Protein AF-A0A3A9K9K0-F1 (afdb_monomer)

Nearest PDB structures (foldseek):
  7o3w-assembly1_A  TM=7.886E-01  e=8.042E+00  Synechocystis sp. PCC 6803 substr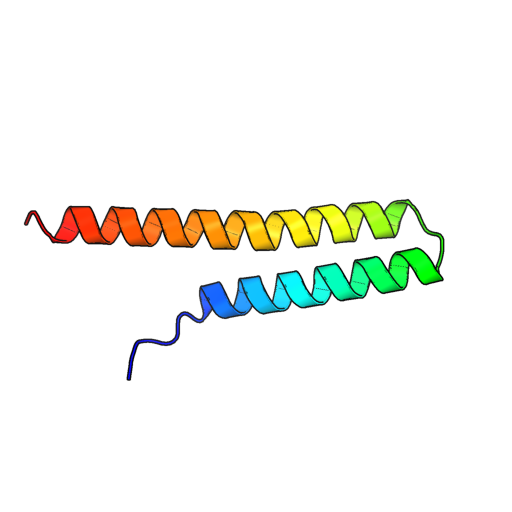. Kazusa
  7o40-assembly1_F  TM=8.086E-01  e=8.571E+00  Synechocystis sp. PCC 6803 substr. Kazusa
  6cnn-assembly1_A  TM=7.407E-01  e=9.134E+00  Homo sapiens

Structure (mmCIF, N/CA/C/O backbone):
data_AF-A0A3A9K9K0-F1
#
_entry.id   AF-A0A3A9K9K0-F1
#
loop_
_atom_site.group_PDB
_atom_site.id
_atom_site.type_symbol
_atom_site.label_atom_id
_atom_site.label_alt_id
_atom_site.label_comp_id
_atom_site.label_asym_id
_atom_site.label_entity_id
_atom_site.label_seq_id
_atom_site.pdbx_PDB_ins_code
_atom_site.Cartn_x
_atom_site.Cartn_y
_atom_site.Cartn_z
_atom_site.occupancy
_atom_site.B_iso_or_equiv
_atom_site.auth_seq_id
_atom_site.auth_comp_id
_atom_site.auth_asym_id
_atom_site.auth_atom_id
_atom_site.pdbx_PDB_model_num
ATOM 1 N N . MET A 1 1 ? -25.685 -10.516 12.570 1.00 47.03 1 MET A N 1
ATOM 2 C CA . MET A 1 1 ? -24.480 -10.618 11.717 1.00 47.03 1 MET A CA 1
ATOM 3 C C . MET A 1 1 ? -23.728 -9.306 11.840 1.00 47.03 1 MET A C 1
ATOM 5 O O . MET A 1 1 ? -24.355 -8.261 11.745 1.00 47.03 1 MET A O 1
ATOM 9 N N . LYS A 1 2 ? -22.446 -9.369 12.208 1.00 54.59 2 LYS A N 1
ATOM 10 C CA . LYS A 1 2 ? -21.606 -8.214 12.562 1.00 54.59 2 LYS A CA 1
ATOM 11 C C . LYS A 1 2 ? -21.577 -7.234 11.381 1.00 54.59 2 LYS A C 1
ATOM 13 O O . LYS A 1 2 ? -21.336 -7.682 10.264 1.00 54.59 2 LYS A O 1
ATOM 18 N N . SER A 1 3 ? -21.902 -5.962 11.621 1.00 68.56 3 SER A N 1
ATOM 19 C CA . SER A 1 3 ? -21.999 -4.926 10.586 1.00 68.56 3 SER A CA 1
ATOM 20 C C . SER A 1 3 ? -20.797 -4.995 9.650 1.00 68.56 3 SER A C 1
ATOM 22 O O . SER A 1 3 ? -19.657 -4.972 10.106 1.00 68.56 3 SER A O 1
ATOM 24 N N . PHE A 1 4 ? -21.057 -5.152 8.354 1.00 71.81 4 PHE A N 1
ATOM 25 C CA . PHE A 1 4 ? -20.006 -5.215 7.351 1.00 71.81 4 PHE A CA 1
ATOM 26 C C . PHE A 1 4 ? -19.283 -3.868 7.331 1.00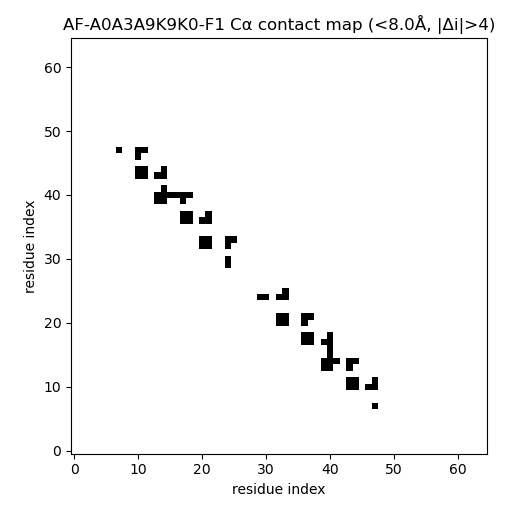 71.81 4 PHE A C 1
ATOM 28 O O . PHE A 1 4 ? -19.883 -2.846 6.992 1.00 71.81 4 PHE A O 1
ATOM 35 N N . ASP A 1 5 ? -18.004 -3.859 7.707 1.00 76.06 5 ASP A N 1
ATOM 36 C CA . ASP A 1 5 ? -17.153 -2.672 7.657 1.00 76.06 5 ASP A CA 1
ATOM 37 C C . ASP A 1 5 ? -16.783 -2.364 6.195 1.00 76.06 5 ASP A C 1
ATOM 39 O O . ASP A 1 5 ? -15.634 -2.481 5.768 1.00 76.06 5 ASP A O 1
ATOM 43 N N . LEU A 1 6 ? -17.783 -1.926 5.424 1.00 82.56 6 LEU A N 1
ATOM 44 C CA . LEU A 1 6 ? -17.690 -1.453 4.040 1.00 82.56 6 LEU A CA 1
ATOM 45 C C . LEU A 1 6 ? -16.507 -0.503 3.784 1.00 82.56 6 LEU A C 1
ATOM 47 O O . LEU A 1 6 ? -15.862 -0.609 2.741 1.00 82.56 6 LEU A O 1
ATOM 51 N N . PRO A 1 7 ? -16.138 0.391 4.717 1.00 80.31 7 PRO A N 1
ATOM 52 C CA . PRO A 1 7 ? -14.990 1.242 4.487 1.00 80.31 7 PRO A CA 1
ATOM 53 C C . PRO A 1 7 ? -13.649 0.519 4.620 1.00 80.31 7 PRO A C 1
ATOM 55 O O . PRO A 1 7 ? -12.709 0.845 3.901 1.00 80.31 7 PRO A O 1
ATOM 58 N N . LEU A 1 8 ? -13.545 -0.458 5.525 1.00 82.31 8 LEU A N 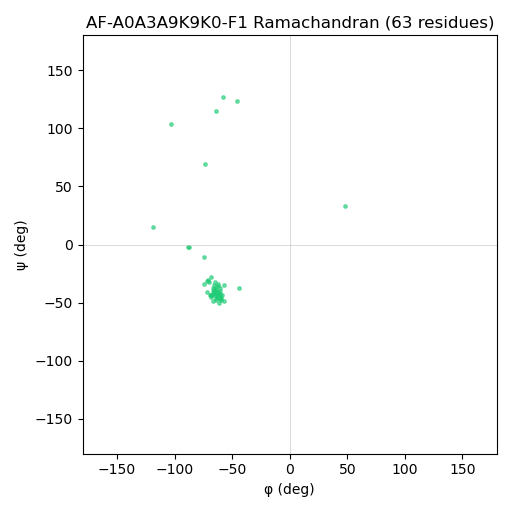1
ATOM 59 C CA . LEU A 1 8 ? -12.358 -1.306 5.627 1.00 82.31 8 LEU A CA 1
ATOM 60 C C . LEU A 1 8 ? -12.228 -2.179 4.374 1.00 82.31 8 LEU A C 1
ATOM 62 O O . LEU A 1 8 ? -11.126 -2.365 3.866 1.00 82.31 8 LEU A O 1
ATOM 66 N N . PHE A 1 9 ? -13.360 -2.644 3.842 1.00 84.88 9 PHE A N 1
ATOM 67 C CA . PHE A 1 9 ? -13.423 -3.368 2.578 1.00 84.88 9 PHE A CA 1
ATOM 68 C C . PHE A 1 9 ? -12.906 -2.526 1.400 1.00 84.88 9 PHE A C 1
ATOM 70 O O . PHE A 1 9 ? -12.074 -3.002 0.634 1.00 84.88 9 PHE A O 1
ATOM 77 N N . ILE A 1 10 ? -13.301 -1.253 1.299 1.00 87.19 10 ILE A N 1
ATOM 78 C CA . ILE A 1 10 ? -12.787 -0.331 0.269 1.00 87.19 10 ILE A CA 1
ATOM 79 C C . ILE A 1 10 ? -11.267 -0.147 0.379 1.00 87.19 10 ILE A C 1
ATOM 81 O O . ILE A 1 10 ? -10.575 -0.194 -0.637 1.00 87.19 10 ILE A O 1
ATOM 85 N N . PHE A 1 11 ? -10.723 0.007 1.593 1.00 86.38 11 PHE A N 1
ATOM 86 C CA . PHE A 1 11 ? -9.269 0.082 1.781 1.00 86.38 11 PHE A CA 1
ATOM 87 C C . PHE A 1 11 ? -8.555 -1.214 1.391 1.00 86.38 11 PHE A C 1
ATOM 89 O O . PHE A 1 11 ? -7.470 -1.154 0.817 1.00 86.38 11 PHE A O 1
ATOM 96 N N . ALA A 1 12 ? -9.160 -2.374 1.657 1.00 86.75 12 ALA A N 1
ATOM 97 C CA . ALA A 1 12 ? -8.610 -3.658 1.237 1.00 86.75 12 ALA A CA 1
ATOM 98 C C . ALA A 1 12 ? -8.565 -3.779 -0.294 1.00 86.75 12 ALA A C 1
ATOM 100 O O . ALA A 1 12 ? -7.519 -4.120 -0.837 1.00 86.75 12 ALA A O 1
ATOM 101 N N . VAL A 1 13 ? -9.648 -3.415 -0.991 1.00 90.50 13 VAL A N 1
ATOM 102 C CA . VAL A 1 13 ? -9.705 -3.414 -2.464 1.00 90.50 13 VAL A CA 1
ATOM 103 C C . VAL A 1 13 ? -8.669 -2.455 -3.057 1.00 90.50 13 VAL A C 1
ATOM 105 O O . VAL A 1 13 ? -7.929 -2.838 -3.962 1.00 90.50 13 VAL A O 1
ATOM 108 N N . LEU A 1 14 ? -8.553 -1.237 -2.519 1.00 89.75 14 LEU A N 1
ATOM 109 C CA . LEU A 1 14 ? -7.531 -0.271 -2.940 1.00 89.75 14 LEU A CA 1
ATOM 110 C C . LEU A 1 14 ? -6.107 -0.798 -2.715 1.00 89.75 14 LEU A C 1
ATOM 112 O O . LEU A 1 14 ? -5.249 -0.627 -3.578 1.00 89.75 14 LEU A O 1
ATOM 116 N N . GLY A 1 15 ? -5.863 -1.479 -1.593 1.00 88.44 15 GLY A N 1
ATOM 117 C CA . GLY A 1 15 ? -4.590 -2.144 -1.320 1.00 88.44 15 GLY A CA 1
ATOM 118 C C . GLY A 1 15 ? -4.281 -3.250 -2.331 1.00 88.44 15 GLY A C 1
ATOM 119 O O . GLY A 1 15 ? -3.169 -3.314 -2.848 1.00 88.44 15 GLY A O 1
ATOM 120 N N . THR A 1 16 ? -5.265 -4.084 -2.679 1.00 91.00 16 THR A N 1
ATOM 121 C CA . THR A 1 16 ? -5.105 -5.136 -3.695 1.00 91.00 16 THR A CA 1
ATOM 122 C C . THR A 1 16 ? -4.778 -4.555 -5.069 1.00 91.00 16 THR A C 1
ATOM 124 O O . THR A 1 16 ? -3.856 -5.036 -5.724 1.00 91.00 16 THR A O 1
ATOM 127 N N . ILE A 1 17 ? -5.478 -3.494 -5.485 1.00 91.94 17 ILE A N 1
ATOM 128 C CA . ILE A 1 17 ? -5.204 -2.789 -6.747 1.00 91.94 17 ILE A CA 1
ATOM 129 C C . ILE A 1 17 ? -3.793 -2.184 -6.727 1.00 91.94 17 ILE A C 1
ATOM 131 O O . ILE A 1 17 ? -3.077 -2.285 -7.719 1.00 91.94 17 ILE A O 1
ATOM 135 N N . GLY A 1 18 ? -3.362 -1.616 -5.596 1.00 89.25 18 GLY A N 1
ATOM 136 C CA . GLY A 1 18 ? -2.004 -1.097 -5.415 1.00 89.25 18 GLY A CA 1
ATOM 137 C C . GLY A 1 18 ? -0.927 -2.170 -5.589 1.00 89.25 18 GLY A C 1
ATOM 138 O O . GLY A 1 18 ? 0.010 -1.975 -6.358 1.00 89.25 18 GLY A O 1
ATOM 139 N N . ILE A 1 19 ? -1.083 -3.334 -4.952 1.00 89.81 19 ILE A N 1
ATOM 140 C CA . ILE A 1 19 ? -0.134 -4.455 -5.076 1.00 89.81 19 ILE A CA 1
ATOM 141 C C . ILE A 1 19 ? -0.112 -5.016 -6.506 1.00 89.81 19 ILE A C 1
ATOM 143 O O . ILE A 1 19 ? 0.965 -5.275 -7.046 1.00 89.81 19 ILE A O 1
ATOM 147 N N . MET A 1 20 ? -1.274 -5.157 -7.156 1.00 92.81 20 MET A N 1
ATOM 148 C CA . MET A 1 20 ? -1.340 -5.546 -8.571 1.00 92.81 20 MET A CA 1
ATOM 149 C C . MET A 1 20 ? -0.631 -4.527 -9.472 1.00 92.81 20 MET A C 1
ATOM 151 O O . MET A 1 20 ? 0.156 -4.912 -10.335 1.00 92.81 20 MET A O 1
ATOM 155 N N . GLY A 1 21 ? -0.861 -3.233 -9.241 1.00 87.19 21 GLY A N 1
ATOM 156 C CA . GLY A 1 21 ? -0.216 -2.143 -9.971 1.00 87.19 21 GLY A CA 1
ATOM 157 C C . GLY A 1 21 ? 1.302 -2.115 -9.789 1.00 87.19 21 GLY A C 1
ATOM 158 O O . GLY A 1 21 ? 2.026 -1.871 -10.752 1.00 87.19 21 GLY A O 1
ATOM 159 N N . ILE A 1 22 ? 1.804 -2.461 -8.597 1.00 89.12 22 ILE A N 1
ATOM 160 C CA . ILE A 1 22 ? 3.241 -2.659 -8.358 1.00 89.12 22 ILE A CA 1
ATOM 161 C C . ILE A 1 22 ? 3.780 -3.782 -9.259 1.00 89.12 22 ILE A C 1
ATOM 163 O O . ILE A 1 22 ? 4.789 -3.586 -9.936 1.00 89.12 22 ILE A O 1
ATOM 167 N N . GLY A 1 23 ? 3.092 -4.924 -9.346 1.00 88.56 23 GLY A N 1
ATOM 168 C CA . GLY A 1 23 ? 3.481 -6.013 -10.253 1.00 88.56 23 GLY A CA 1
ATOM 169 C C . GLY A 1 23 ? 3.521 -5.586 -11.726 1.00 88.56 23 GLY A C 1
ATOM 170 O O . GLY A 1 23 ? 4.488 -5.873 -12.431 1.00 88.56 23 GLY A O 1
ATOM 171 N N . ILE A 1 24 ? 2.518 -4.825 -12.174 1.00 88.38 24 ILE A N 1
ATOM 172 C CA . ILE A 1 24 ? 2.457 -4.277 -13.540 1.00 88.38 24 ILE A CA 1
ATOM 173 C C . ILE A 1 24 ? 3.611 -3.295 -13.788 1.00 88.38 24 ILE A C 1
ATOM 175 O O . ILE A 1 24 ? 4.246 -3.327 -14.840 1.00 88.38 24 ILE A O 1
ATOM 179 N N . SER A 1 25 ? 3.934 -2.454 -12.807 1.00 89.62 25 SER A N 1
ATOM 180 C CA . SER A 1 25 ? 5.017 -1.478 -12.933 1.00 89.62 25 SER A CA 1
ATOM 181 C C . SER A 1 25 ? 6.400 -2.121 -13.074 1.00 89.62 25 SER A C 1
ATOM 183 O O . SER A 1 25 ? 7.238 -1.593 -13.809 1.00 89.62 25 SER A O 1
ATOM 185 N N . PHE A 1 26 ? 6.617 -3.286 -12.448 1.00 87.12 26 PHE A N 1
ATOM 186 C CA . PHE A 1 26 ? 7.819 -4.093 -12.659 1.00 87.12 26 PHE A CA 1
ATOM 187 C C . PHE A 1 26 ? 7.881 -4.656 -14.078 1.00 87.12 26 PHE A C 1
ATOM 189 O O . PHE A 1 26 ? 8.929 -4.568 -14.712 1.00 87.12 26 PHE A O 1
ATOM 196 N N . ALA A 1 27 ? 6.763 -5.167 -14.602 1.00 90.06 27 ALA A N 1
ATOM 197 C CA . ALA A 1 27 ? 6.695 -5.671 -15.974 1.00 90.06 27 ALA A CA 1
ATOM 198 C C . ALA A 1 27 ? 6.965 -4.574 -17.018 1.00 90.06 27 ALA A C 1
ATOM 200 O O . ALA A 1 27 ? 7.581 -4.835 -18.047 1.00 90.06 27 ALA A O 1
ATOM 201 N N . GLN A 1 28 ? 6.544 -3.338 -16.742 1.00 87.81 28 GLN A N 1
ATOM 202 C CA . GLN A 1 28 ? 6.760 -2.198 -17.633 1.00 87.81 28 GLN A CA 1
ATOM 203 C C . GLN A 1 28 ? 8.094 -1.467 -17.380 1.00 87.81 28 GLN A C 1
ATOM 205 O O . GLN A 1 28 ? 8.407 -0.508 -18.085 1.00 87.81 28 GLN A O 1
ATOM 210 N N . THR A 1 29 ? 8.890 -1.879 -16.380 1.00 85.50 29 THR A N 1
ATOM 211 C CA . THR A 1 29 ? 10.137 -1.205 -15.947 1.00 85.50 29 THR A CA 1
ATOM 212 C C . THR A 1 29 ? 9.979 0.311 -15.760 1.00 85.50 29 THR A C 1
ATOM 214 O O . THR A 1 29 ? 10.887 1.097 -16.024 1.00 85.50 29 THR A O 1
ATOM 217 N N . SER A 1 30 ? 8.796 0.748 -15.322 1.00 81.31 30 SER A N 1
ATOM 218 C CA . SER A 1 30 ? 8.474 2.168 -15.199 1.00 81.31 30 SER A CA 1
ATOM 219 C C . SER A 1 30 ? 8.539 2.606 -13.742 1.00 81.31 30 SER A C 1
ATOM 221 O O . SER A 1 30 ? 7.627 2.356 -12.950 1.00 81.31 30 SER A O 1
ATOM 223 N N . MET A 1 31 ? 9.622 3.312 -13.404 1.00 83.31 31 MET A N 1
ATOM 224 C CA . MET A 1 31 ? 9.883 3.831 -12.056 1.00 83.31 31 MET A CA 1
ATOM 225 C C . MET A 1 31 ? 8.752 4.745 -11.551 1.00 83.31 31 MET A C 1
ATOM 227 O O . MET A 1 31 ? 8.421 4.739 -10.366 1.00 83.31 31 MET A O 1
ATOM 231 N N . LEU A 1 32 ? 8.126 5.510 -12.455 1.00 88.00 32 LEU A N 1
ATOM 232 C CA . LEU A 1 32 ? 7.054 6.450 -12.120 1.00 88.00 32 LEU A CA 1
ATOM 233 C C . LEU A 1 32 ? 5.775 5.726 -11.675 1.00 88.00 32 LEU A C 1
ATOM 235 O O . LEU A 1 32 ? 5.171 6.092 -10.667 1.00 88.00 32 LEU A O 1
ATOM 239 N N . MET A 1 33 ? 5.381 4.679 -12.407 1.00 86.00 33 MET A N 1
ATOM 240 C CA . MET A 1 33 ? 4.216 3.863 -12.052 1.00 86.00 33 MET A CA 1
ATOM 241 C C . MET A 1 33 ? 4.453 3.094 -10.758 1.00 86.00 33 MET A C 1
ATOM 243 O O . MET A 1 33 ? 3.561 3.043 -9.914 1.00 86.00 33 MET A O 1
ATOM 247 N N . PHE A 1 34 ? 5.663 2.565 -10.568 1.00 88.50 34 PHE A N 1
ATOM 248 C CA . PHE A 1 34 ? 6.030 1.884 -9.331 1.00 88.50 34 PHE A CA 1
ATOM 249 C C . PHE A 1 34 ? 5.846 2.800 -8.121 1.00 88.50 34 PHE A C 1
ATOM 251 O O . PHE A 1 34 ? 5.177 2.424 -7.161 1.00 88.50 34 PHE A O 1
ATOM 258 N N . LEU A 1 35 ? 6.360 4.032 -8.189 1.00 90.88 35 LEU A N 1
ATOM 259 C CA . LEU A 1 35 ? 6.253 4.981 -7.084 1.00 90.88 35 LEU A CA 1
ATOM 260 C C . LEU A 1 35 ? 4.796 5.394 -6.816 1.00 90.88 35 LEU A C 1
ATOM 262 O O . LEU A 1 35 ? 4.384 5.475 -5.659 1.00 90.88 35 LEU A O 1
ATOM 266 N N . GLY A 1 36 ? 3.995 5.584 -7.870 1.00 91.12 36 GLY A N 1
ATOM 267 C CA . GLY A 1 36 ? 2.567 5.887 -7.750 1.00 91.12 36 GLY A CA 1
ATOM 268 C C . GLY A 1 36 ? 1.782 4.777 -7.046 1.00 91.12 36 GLY A C 1
ATOM 269 O O . GLY A 1 36 ? 1.072 5.040 -6.074 1.00 91.12 36 GLY A O 1
ATOM 270 N N . PHE A 1 37 ? 1.947 3.526 -7.483 1.00 89.75 37 PHE A N 1
ATOM 271 C CA . PHE A 1 37 ? 1.264 2.385 -6.868 1.00 89.75 37 PHE A CA 1
ATOM 272 C C . PHE A 1 37 ? 1.805 2.046 -5.476 1.00 89.75 37 PHE A C 1
ATOM 274 O O . PHE A 1 37 ? 1.034 1.621 -4.616 1.00 89.75 37 PHE A O 1
ATOM 281 N N . LEU A 1 38 ? 3.089 2.297 -5.209 1.00 88.88 38 LEU A N 1
ATOM 282 C CA . LEU A 1 38 ? 3.680 2.142 -3.882 1.00 88.88 38 LEU A CA 1
ATOM 283 C C . LEU A 1 38 ? 3.057 3.117 -2.875 1.00 88.88 38 LEU A C 1
ATOM 285 O O . LEU A 1 38 ? 2.624 2.695 -1.803 1.00 88.88 38 LEU A O 1
ATOM 289 N N . ILE A 1 39 ? 2.939 4.398 -3.235 1.00 90.88 39 ILE A N 1
ATOM 290 C CA . ILE A 1 39 ? 2.281 5.409 -2.395 1.00 90.88 39 ILE A CA 1
ATOM 291 C C . ILE A 1 39 ? 0.798 5.073 -2.214 1.00 90.88 39 ILE A C 1
ATOM 293 O O . ILE A 1 39 ? 0.293 5.150 -1.094 1.00 90.88 39 ILE A O 1
ATOM 297 N N . LEU A 1 40 ? 0.108 4.648 -3.277 1.00 89.25 40 LEU A N 1
ATOM 298 C CA . LEU A 1 40 ? -1.298 4.244 -3.209 1.00 89.25 40 LEU A CA 1
ATOM 299 C C . LEU A 1 40 ? -1.498 3.064 -2.245 1.00 89.25 40 LEU A C 1
ATOM 301 O O . LEU A 1 40 ? -2.389 3.094 -1.396 1.00 89.25 40 LEU A O 1
ATOM 30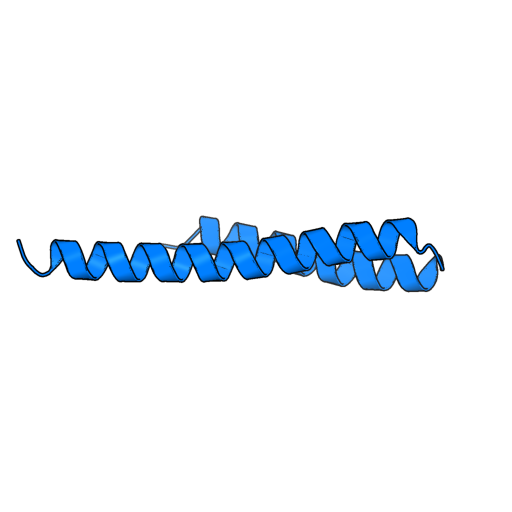5 N N . SER A 1 41 ? -0.643 2.045 -2.340 1.00 89.19 41 SER A N 1
ATOM 306 C CA . SER A 1 41 ? -0.725 0.840 -1.517 1.00 89.19 41 SER A CA 1
ATOM 307 C C . SER A 1 41 ? -0.392 1.135 -0.051 1.00 89.19 41 SER A C 1
ATOM 309 O O . SER A 1 41 ? -1.112 0.700 0.848 1.00 89.19 41 SER A O 1
ATOM 311 N N . LEU A 1 42 ? 0.655 1.926 0.210 1.00 88.69 42 LEU A N 1
ATOM 312 C CA . LEU A 1 42 ? 1.011 2.368 1.562 1.00 88.69 42 LEU A CA 1
ATOM 313 C C . LEU A 1 42 ? -0.071 3.269 2.167 1.00 88.69 42 LEU A C 1
ATOM 315 O O . LEU A 1 42 ? -0.41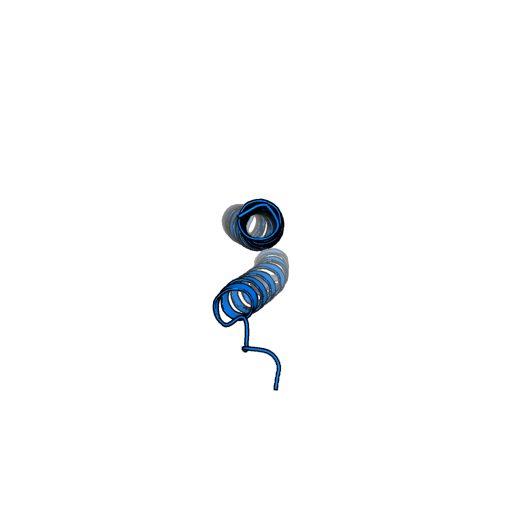3 3.113 3.339 1.00 88.69 42 LEU A O 1
ATOM 319 N N . GLY A 1 43 ? -0.649 4.167 1.368 1.00 89.06 43 GLY A N 1
ATOM 320 C CA . GLY A 1 43 ? -1.751 5.035 1.770 1.00 89.06 43 GLY A CA 1
ATOM 321 C C . GLY A 1 43 ? -3.008 4.248 2.133 1.00 89.06 43 GLY A C 1
ATOM 322 O O . GLY A 1 43 ? -3.600 4.495 3.181 1.00 89.06 43 GLY A O 1
ATOM 323 N N . ALA A 1 44 ? -3.382 3.254 1.324 1.00 88.25 44 ALA A N 1
ATOM 324 C CA . ALA A 1 44 ? -4.537 2.398 1.587 1.00 88.25 44 ALA A CA 1
ATOM 325 C C . ALA A 1 44 ? -4.368 1.576 2.876 1.00 88.25 44 ALA A C 1
ATOM 327 O O . ALA A 1 44 ? -5.273 1.536 3.714 1.00 88.25 44 ALA A O 1
ATOM 328 N N . VAL A 1 45 ? -3.189 0.979 3.080 1.00 85.69 45 VAL A N 1
ATOM 329 C CA . VAL A 1 45 ? -2.875 0.210 4.293 1.00 85.69 45 VAL A CA 1
ATOM 330 C C . VAL A 1 45 ? -2.827 1.126 5.519 1.00 85.69 45 VAL A C 1
ATOM 332 O O . VAL A 1 45 ? -3.486 0.851 6.524 1.00 85.69 45 VAL A O 1
ATOM 335 N N . GLY A 1 46 ? -2.108 2.247 5.436 1.00 86.31 46 GLY A N 1
ATOM 336 C CA . GLY A 1 46 ? -1.981 3.218 6.524 1.00 86.31 46 GLY A CA 1
ATOM 337 C C . GLY A 1 46 ? -3.323 3.823 6.938 1.00 86.31 46 GLY A C 1
ATOM 338 O O . GLY A 1 46 ? -3.641 3.871 8.128 1.00 86.31 46 GLY A O 1
ATOM 339 N N . ALA A 1 47 ? -4.155 4.215 5.971 1.00 84.50 47 ALA A N 1
ATOM 340 C CA . ALA A 1 47 ? -5.498 4.725 6.228 1.00 84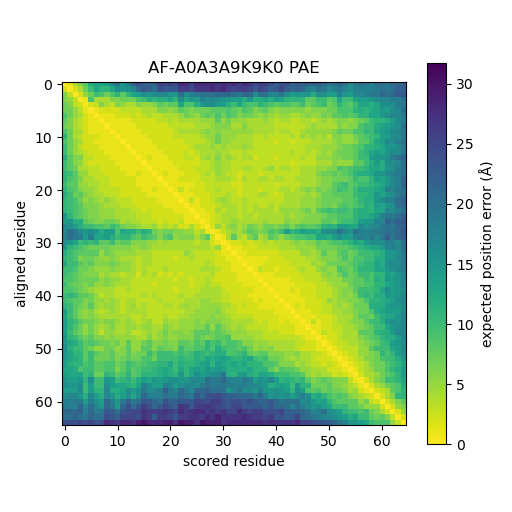.50 47 ALA A CA 1
ATOM 341 C C . ALA A 1 47 ? -6.416 3.653 6.842 1.00 84.50 47 ALA A C 1
ATOM 343 O O . ALA A 1 47 ? -7.161 3.949 7.781 1.00 84.50 47 ALA A O 1
ATOM 344 N N . GLY A 1 48 ? -6.307 2.396 6.396 1.00 81.94 48 GLY A N 1
ATOM 345 C CA . GLY A 1 48 ? -7.007 1.258 6.996 1.00 81.94 48 GLY A CA 1
ATOM 346 C C . GLY A 1 48 ? -6.643 1.047 8.473 1.00 81.94 48 GLY A C 1
ATOM 347 O O . GLY A 1 48 ? -7.531 0.916 9.322 1.00 81.94 48 GLY A O 1
ATOM 348 N N . PHE A 1 49 ? -5.350 1.097 8.814 1.00 81.19 49 PHE A N 1
ATOM 349 C CA . PHE A 1 49 ? -4.883 1.009 10.204 1.00 81.19 49 PHE A CA 1
ATOM 350 C C . PHE A 1 49 ? -5.306 2.216 11.048 1.00 81.19 49 PHE A C 1
ATOM 352 O O . PHE A 1 49 ? -5.760 2.044 12.184 1.00 81.19 49 PHE A O 1
ATOM 359 N N . SER A 1 50 ? -5.209 3.427 10.495 1.00 78.25 50 SER A N 1
ATOM 360 C CA . SER A 1 50 ? -5.607 4.662 11.177 1.00 78.25 50 SER A CA 1
ATOM 361 C C . SER A 1 50 ? -7.099 4.647 11.527 1.00 78.25 50 SER A C 1
ATOM 363 O O . SER A 1 50 ? -7.490 4.920 12.665 1.00 78.25 50 SER A O 1
ATOM 365 N N . ARG A 1 51 ? -7.943 4.178 10.600 1.00 74.19 51 ARG A N 1
ATOM 366 C CA . ARG A 1 51 ? -9.383 4.025 10.828 1.00 74.19 51 ARG A CA 1
ATOM 367 C C . ARG A 1 51 ? -9.700 2.983 11.898 1.00 74.19 51 ARG A C 1
ATOM 369 O O . ARG A 1 51 ? -10.554 3.222 12.752 1.00 74.19 51 ARG A O 1
ATOM 376 N N . LYS A 1 52 ? -8.973 1.861 11.919 1.00 70.06 52 LYS A N 1
ATOM 377 C CA . LYS A 1 52 ? -9.098 0.846 12.978 1.00 70.06 52 LYS A CA 1
ATOM 378 C C . LYS A 1 52 ? -8.755 1.424 14.359 1.00 70.06 52 LYS A C 1
ATOM 380 O O . LYS A 1 52 ? -9.420 1.101 15.343 1.00 70.06 52 LYS A O 1
ATOM 385 N N . LYS A 1 53 ? -7.759 2.316 14.434 1.00 68.50 53 LYS A N 1
ATOM 386 C CA . LYS A 1 53 ? -7.371 3.023 15.665 1.00 68.50 53 LYS A CA 1
ATOM 387 C C . LYS A 1 53 ? -8.448 4.019 16.119 1.00 68.50 53 LYS A C 1
ATOM 389 O O . LYS A 1 53 ? -8.790 4.025 17.298 1.00 68.50 53 LYS A O 1
ATOM 394 N N . MET A 1 54 ? -9.035 4.791 15.198 1.00 69.38 54 MET A N 1
ATOM 395 C CA . MET A 1 54 ? -10.132 5.721 15.511 1.00 69.38 54 MET A CA 1
ATOM 396 C C . MET A 1 54 ? -11.388 5.001 16.010 1.00 69.38 54 MET A C 1
ATOM 398 O O . MET A 1 54 ? -11.982 5.428 16.998 1.00 69.38 54 MET A O 1
ATOM 402 N N . LEU A 1 55 ? -11.777 3.891 15.378 1.00 70.88 55 LEU A N 1
ATOM 403 C CA . LEU A 1 55 ? -12.933 3.097 15.810 1.00 70.88 55 LEU A CA 1
ATOM 404 C C . LEU A 1 55 ? -12.727 2.518 17.214 1.00 70.88 5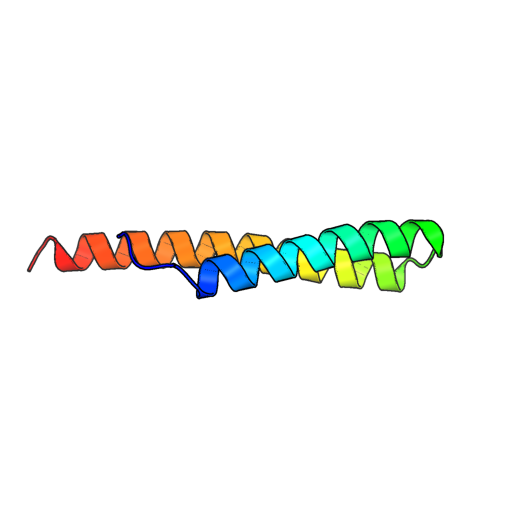5 LEU A C 1
ATOM 406 O O . LEU A 1 55 ? -13.636 2.563 18.036 1.00 70.88 55 LEU A O 1
ATOM 410 N N . ARG A 1 56 ? -11.513 2.044 17.521 1.00 67.31 56 ARG A N 1
ATOM 411 C CA . ARG A 1 56 ? -11.153 1.560 18.861 1.00 67.31 56 ARG A CA 1
ATOM 412 C C . ARG A 1 56 ? -11.170 2.676 19.913 1.00 67.31 56 ARG A C 1
ATOM 414 O O . ARG A 1 56 ? -11.564 2.421 21.044 1.00 67.31 56 ARG A O 1
ATOM 421 N N . SER A 1 57 ? -10.785 3.898 19.539 1.00 61.53 57 SER A N 1
ATOM 422 C CA . SER A 1 57 ? -10.841 5.068 20.426 1.00 61.53 57 SER A CA 1
ATOM 423 C C . SER A 1 57 ? -12.280 5.502 20.723 1.00 61.53 57 SER A C 1
ATOM 425 O O . SER A 1 57 ? -12.613 5.748 21.874 1.00 61.53 57 SER A O 1
ATOM 427 N N . ASN A 1 58 ? -13.150 5.539 19.710 1.00 60.34 58 ASN A N 1
ATOM 428 C CA . ASN A 1 58 ? -14.561 5.921 19.872 1.00 60.34 58 ASN A CA 1
ATOM 429 C C . ASN A 1 58 ? -15.375 4.887 20.672 1.00 60.34 58 ASN A C 1
ATOM 431 O O . ASN A 1 58 ? -16.345 5.238 21.334 1.00 60.34 58 ASN A O 1
ATOM 435 N N . LEU A 1 59 ? -14.986 3.608 20.629 1.00 59.53 59 LEU A N 1
ATOM 436 C CA . LEU A 1 59 ? -15.587 2.557 21.459 1.00 59.53 59 LEU A CA 1
ATOM 437 C C . LEU A 1 59 ? -15.223 2.702 22.945 1.00 59.53 59 LEU A C 1
ATOM 439 O O . LEU A 1 59 ? -16.038 2.370 23.797 1.00 59.53 59 LEU A O 1
ATOM 443 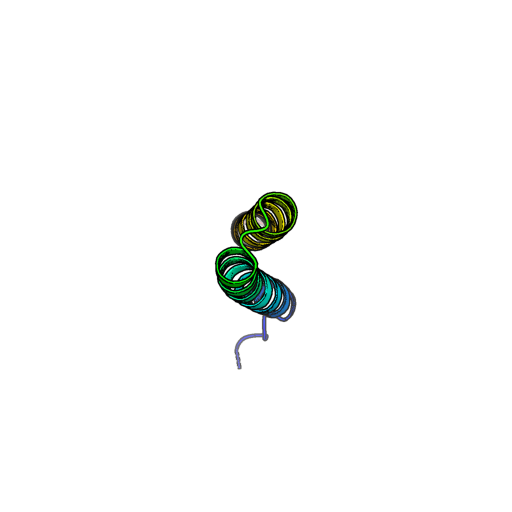N N . ASN A 1 60 ? -14.024 3.209 23.249 1.00 58.22 60 ASN A N 1
ATOM 444 C CA . ASN A 1 60 ? -13.579 3.466 24.621 1.00 58.22 60 ASN A CA 1
ATOM 445 C C . ASN A 1 60 ? -14.299 4.673 25.251 1.00 58.22 60 ASN A C 1
ATOM 447 O O . ASN A 1 60 ? -14.532 4.685 26.452 1.00 58.22 60 ASN A O 1
ATOM 451 N N . ASP A 1 61 ? -14.677 5.657 24.431 1.00 57.06 61 ASP A N 1
ATOM 452 C CA . ASP A 1 61 ? -15.409 6.859 24.854 1.00 57.06 61 ASP A CA 1
ATOM 453 C C . ASP A 1 61 ? -16.873 6.541 25.219 1.00 57.06 61 ASP A C 1
ATOM 455 O O . ASP A 1 61 ? -17.375 6.944 26.263 1.00 57.06 61 ASP A O 1
ATOM 459 N N . LYS A 1 62 ? -17.534 5.682 24.429 1.00 54.81 62 LYS A N 1
ATOM 460 C CA . LYS A 1 62 ? -18.908 5.217 24.699 1.00 54.81 62 LYS A CA 1
ATOM 461 C C . LYS A 1 62 ? -19.035 4.199 25.838 1.00 54.81 62 LYS A C 1
ATOM 463 O O . LYS A 1 62 ? -20.151 3.881 26.226 1.00 54.81 62 LYS A O 1
ATOM 468 N N . GLY A 1 63 ? -17.924 3.656 26.335 1.00 53.88 63 GLY A N 1
ATOM 469 C CA . GLY A 1 63 ? -17.899 2.763 27.499 1.00 53.88 63 GLY A CA 1
ATOM 470 C C . GLY A 1 63 ? -17.794 3.496 28.841 1.00 53.88 63 GLY A C 1
ATOM 471 O O . GLY A 1 63 ? -17.770 2.834 29.874 1.00 53.88 63 GLY A O 1
ATOM 472 N N . GLN A 1 64 ? -17.696 4.830 28.824 1.00 50.62 64 GLN A N 1
ATOM 473 C CA . GLN A 1 64 ? -17.614 5.684 30.016 1.00 50.62 64 GLN A CA 1
ATOM 474 C C . GLN A 1 64 ? -18.774 6.691 30.136 1.00 50.62 64 GLN A C 1
ATOM 476 O O . GLN A 1 64 ? -18.682 7.622 30.934 1.00 50.62 64 GLN A O 1
ATOM 481 N N . ALA A 1 65 ? -19.856 6.501 29.374 1.00 45.78 65 ALA A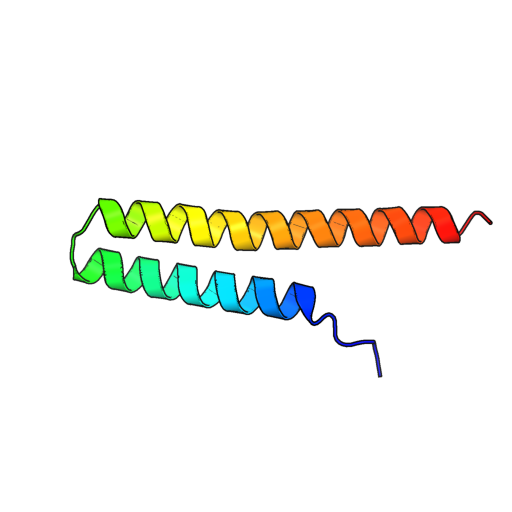 N 1
ATOM 482 C CA . ALA A 1 65 ? -21.100 7.264 29.496 1.00 45.78 65 ALA A CA 1
ATOM 483 C C . ALA A 1 65 ? -22.237 6.371 30.004 1.00 45.78 65 ALA A C 1
ATOM 485 O O . ALA A 1 65 ? -22.363 5.240 29.477 1.00 45.78 65 ALA A O 1
#

InterPro domains:
  IPR035211 Protein of unknown function DUF5325 [PF17259] (1-58)

pLDDT: mean 79.51, std 12.97, range [45.78, 92.81]

Secondary structure (DSSP, 8-state):
-----HHHHHHHHHHHHHHHHHHHHHHTT-HHHHHHHHHHHHHHHHHHHHHHHHHHHHHHHTT--

Mean predicted aligned error: 8.29 Å

Sequence (65 aa):
MKSFDLPLFIFAVLGTIGIMGIGISFAQTSMLMFLGFLILSLGAVGAGFSRKKMLRSNLNDKGQA

Solvent-accessible surface area (backbone atoms only — not comparable to full-atom values): 3495 Å² total; per-residue (Å²): 130,82,80,77,60,60,69,55,50,52,26,50,52,46,26,52,53,14,54,52,41,34,56,51,17,61,77,66,72,35,70,68,50,29,52,52,20,49,52,46,23,51,47,22,50,50,51,43,53,50,50,55,52,51,54,57,52,55,54,57,57,64,72,74,109

Foldseek 3Di:
DPPPPVLLVVLVVQLVVLVVQCVVCVVVVPPVSNVVSVCSNCVSVVVSVVVVVVVVVVVVVVVVD

Organism: NCBI:txid885475

Radius of gyration: 16.03 Å; Cα contacts (8 Å, |Δi|>4): 37; chains: 1; bounding box: 35×18×48 Å